Protein AF-A0A090QGY1-F1 (afdb_monomer_lite)

InterPro domains:
  IPR008207 Signal transduction histidine kinase, phosphotransfer (Hpt) domain [PF01627] (55-107)
  IPR008207 Signal transduction histidine kinase, phosphotransfer (Hpt) domain [PS50894] (12-112)
  IPR036641 HPT domain superfamily [G3DSA:1.20.120.160] (23-110)
  IPR036641 HPT domain superfamily [SSF47226] (39-110)

Sequence (112 aa):
MGKYFNSAKEEESPILLSWLGDYDAEEQLEMSQVVQVALTSDYRLVAAENCDLPALAHRIKGSAHALGINELANAAKACEGVSGLAAVQAKQRLLSEMEKVIQAVNRWMKSR

Organism: NCBI:txid754436

Radius of gyration: 16.2 Å; chains: 1; bounding box: 34×50×39 Å

Secondary structure (DSSP, 8-state):
-----------------GGGGGS-HHHHHHHHHHHHHHHHHHHHHHHSTT--HHHHHHHHHHHHHHTT-HHHHHHHHTTTT--HHHHHHHHHHHHHHHHHHHHHHHHHHHT-

Structure (mmCIF, N/CA/C/O backbone):
data_AF-A0A090QGY1-F1
#
_entry.id   AF-A0A090QGY1-F1
#
loop_
_atom_site.group_PDB
_atom_site.id
_atom_site.type_symbol
_atom_site.label_atom_id
_atom_site.label_alt_id
_atom_site.label_comp_id
_atom_site.label_asym_id
_atom_site.label_entity_id
_atom_site.label_seq_id
_atom_site.pdbx_PDB_ins_code
_atom_site.Cartn_x
_atom_site.Cartn_y
_atom_site.Cartn_z
_atom_site.occupancy
_atom_site.B_iso_or_equiv
_atom_site.auth_seq_id
_atom_site.auth_comp_id
_atom_site.auth_asym_id
_atom_site.auth_atom_id
_atom_site.pdbx_PDB_model_num
ATOM 1 N N . MET A 1 1 ? -6.882 42.037 -19.674 1.00 45.88 1 MET A N 1
ATOM 2 C CA . MET A 1 1 ? -7.306 40.667 -20.038 1.00 45.88 1 MET A CA 1
ATOM 3 C C . MET A 1 1 ? -6.080 39.774 -19.939 1.00 45.88 1 MET A C 1
ATOM 5 O O . MET A 1 1 ? -5.151 39.976 -20.704 1.00 45.88 1 MET A O 1
ATOM 9 N N . GLY A 1 2 ? -6.003 38.899 -18.936 1.00 38.16 2 GLY A N 1
ATOM 10 C CA . GLY A 1 2 ? -4.765 38.165 -18.643 1.00 38.16 2 GLY A CA 1
ATOM 11 C C . GLY A 1 2 ? -4.905 37.216 -17.458 1.00 38.16 2 GLY A C 1
ATOM 12 O O . GLY A 1 2 ? -4.297 37.438 -16.427 1.00 38.16 2 GLY A O 1
ATOM 13 N N . LYS A 1 3 ? -5.804 36.241 -17.634 1.00 41.41 3 LYS A N 1
ATOM 14 C CA . LYS A 1 3 ? -5.908 34.908 -17.013 1.00 41.41 3 LYS A CA 1
ATOM 15 C C . LYS A 1 3 ? -5.286 34.728 -15.615 1.00 41.41 3 LYS A C 1
ATOM 17 O O . LYS A 1 3 ? -4.078 34.597 -15.462 1.00 41.41 3 LYS A O 1
ATOM 22 N N . TYR A 1 4 ? -6.173 34.598 -14.630 1.00 43.09 4 TYR A N 1
ATOM 23 C CA . TYR A 1 4 ? -5.907 34.001 -13.326 1.00 43.09 4 TYR A CA 1
ATOM 24 C C . TYR A 1 4 ? -5.233 32.632 -13.501 1.00 43.09 4 TYR A C 1
ATOM 26 O O . TYR A 1 4 ? -5.855 31.691 -13.993 1.00 43.09 4 TYR A O 1
ATOM 34 N N . PHE A 1 5 ? -3.975 32.513 -13.076 1.00 42.94 5 PHE A N 1
ATOM 35 C CA . PHE A 1 5 ? -3.404 31.223 -12.705 1.00 42.94 5 PHE A CA 1
ATOM 36 C C . PHE A 1 5 ? -4.053 30.822 -11.385 1.00 42.94 5 PHE A C 1
ATOM 38 O O . PHE A 1 5 ? -3.562 31.143 -10.305 1.00 42.94 5 PHE A O 1
ATOM 45 N N . ASN A 1 6 ? -5.210 30.172 -11.479 1.00 39.88 6 ASN A N 1
ATOM 46 C CA . ASN A 1 6 ? -5.754 29.456 -10.344 1.00 39.88 6 ASN A CA 1
ATOM 47 C C . ASN A 1 6 ? -4.874 28.213 -10.189 1.00 39.88 6 ASN A C 1
ATOM 49 O O . ASN A 1 6 ? -5.013 27.249 -10.940 1.00 39.88 6 ASN A O 1
ATOM 53 N N . SER A 1 7 ? -3.891 28.293 -9.291 1.00 43.19 7 SER A N 1
ATOM 54 C CA . SER A 1 7 ? -3.183 27.119 -8.796 1.00 43.19 7 SER A CA 1
ATOM 55 C C . SER A 1 7 ? -4.233 26.281 -8.081 1.00 43.19 7 SER A C 1
ATOM 57 O O . SER A 1 7 ? -4.579 26.554 -6.930 1.00 43.19 7 SER A O 1
ATOM 59 N N . ALA A 1 8 ? -4.840 25.349 -8.815 1.00 42.75 8 ALA A N 1
ATOM 60 C CA . ALA A 1 8 ? -5.664 24.315 -8.232 1.00 42.75 8 ALA A CA 1
ATOM 61 C C . ALA A 1 8 ? -4.730 23.531 -7.314 1.00 42.75 8 ALA A C 1
ATOM 63 O O . ALA A 1 8 ? -3.951 22.697 -7.765 1.00 42.75 8 ALA A O 1
ATOM 64 N N . LYS A 1 9 ? -4.753 23.875 -6.024 1.00 42.91 9 LYS A N 1
ATOM 65 C CA . LYS A 1 9 ? -4.331 22.951 -4.985 1.00 42.91 9 LYS A CA 1
ATOM 66 C C . LYS A 1 9 ? -5.139 21.691 -5.258 1.00 42.91 9 LYS A C 1
ATOM 68 O O . LYS A 1 9 ? -6.364 21.738 -5.187 1.00 42.91 9 LYS A O 1
ATOM 73 N N . GLU A 1 10 ? -4.466 20.626 -5.668 1.00 45.31 10 GLU A N 1
ATOM 74 C CA . GLU A 1 10 ? -5.023 19.286 -5.593 1.00 45.31 10 GLU A CA 1
ATOM 75 C C . GLU A 1 10 ? -5.390 19.098 -4.120 1.00 45.31 10 GLU A C 1
ATOM 77 O O . GLU A 1 10 ? -4.529 18.874 -3.273 1.00 45.31 10 GLU A O 1
ATOM 82 N N . GLU A 1 11 ? -6.652 19.345 -3.775 1.00 46.16 11 GLU A N 1
ATOM 83 C CA . GLU A 1 11 ? -7.194 18.901 -2.504 1.00 46.16 11 GLU A CA 1
ATOM 84 C C . GLU A 1 11 ? -7.095 17.379 -2.562 1.00 46.16 11 GLU A C 1
ATOM 86 O O . GLU A 1 11 ? -7.875 16.727 -3.256 1.00 46.16 11 GLU A O 1
ATOM 91 N N . GLU A 1 12 ? -6.049 16.828 -1.937 1.00 58.34 12 GLU A N 1
ATOM 92 C CA . GLU A 1 12 ? -5.882 15.390 -1.778 1.00 58.34 12 GLU A CA 1
ATOM 93 C C . GLU A 1 12 ? -7.183 14.851 -1.193 1.00 58.34 12 GLU A C 1
ATOM 95 O O . GLU A 1 12 ? -7.525 15.131 -0.041 1.00 58.34 12 GLU A O 1
ATOM 100 N N . SER A 1 13 ? -7.943 14.124 -2.014 1.00 60.12 13 SER A N 1
ATOM 101 C CA . SER A 1 13 ? -9.157 13.479 -1.539 1.00 60.12 13 SER A CA 1
ATOM 102 C C . SER A 1 13 ? -8.760 12.570 -0.374 1.00 60.12 13 SER A C 1
ATOM 104 O O . SER A 1 13 ? -7.798 11.802 -0.506 1.00 60.12 13 SER A O 1
ATOM 106 N N . PRO A 1 14 ? -9.411 12.686 0.793 1.00 73.31 14 PRO A N 1
ATOM 107 C CA . PRO A 1 14 ? -9.009 11.918 1.955 1.00 73.31 14 PRO A CA 1
ATOM 108 C C . PRO A 1 14 ? -9.153 10.429 1.643 1.00 73.31 14 PRO A C 1
ATOM 110 O O . PRO A 1 14 ? -10.206 9.990 1.187 1.00 73.31 14 PRO A O 1
ATOM 113 N N . ILE A 1 15 ? -8.103 9.648 1.914 1.00 88.12 15 ILE A N 1
ATOM 114 C CA . ILE A 1 15 ? -8.176 8.186 1.840 1.00 88.12 15 ILE A CA 1
ATOM 115 C C . ILE A 1 15 ? -9.310 7.719 2.759 1.00 88.12 15 ILE A C 1
ATOM 117 O O . ILE A 1 15 ? -9.226 7.854 3.983 1.00 88.12 15 ILE A O 1
ATOM 121 N N . LEU A 1 16 ? -10.365 7.169 2.161 1.00 89.06 16 LEU A N 1
ATOM 122 C CA . LEU A 1 16 ? -11.489 6.593 2.884 1.00 89.06 16 LEU A CA 1
ATOM 123 C C . LEU A 1 16 ? -11.138 5.159 3.286 1.00 89.06 16 LEU A C 1
ATOM 125 O O . LEU A 1 16 ? -10.937 4.294 2.440 1.00 89.06 16 LEU A O 1
ATOM 129 N N . LEU A 1 17 ? -11.082 4.896 4.591 1.00 93.88 17 LEU A N 1
ATOM 130 C CA . LEU A 1 17 ? -10.853 3.557 5.141 1.00 93.88 17 LEU A CA 1
ATOM 131 C C . LEU A 1 17 ? -12.188 2.813 5.297 1.00 93.88 17 LEU A C 1
ATOM 133 O O . LEU A 1 17 ? -12.569 2.434 6.401 1.00 93.88 17 LEU A O 1
ATOM 137 N N . SER A 1 18 ? -12.936 2.661 4.199 1.00 92.75 18 SER A N 1
ATOM 138 C CA . SER A 1 18 ? -14.297 2.097 4.221 1.00 92.75 18 SER A CA 1
ATOM 139 C C . SER A 1 18 ? -14.354 0.671 4.766 1.00 92.75 18 SER A C 1
ATOM 141 O O . SER A 1 18 ? -15.324 0.325 5.429 1.00 92.75 18 SER A O 1
ATOM 143 N N . TRP A 1 19 ? -13.294 -0.113 4.552 1.00 94.94 19 TRP A N 1
ATOM 144 C CA . TRP A 1 19 ? -13.142 -1.480 5.058 1.00 94.94 19 TRP A CA 1
ATOM 145 C C . TRP A 1 19 ? -13.219 -1.580 6.588 1.00 94.94 19 TRP A C 1
ATOM 147 O O . TRP A 1 19 ? -13.522 -2.643 7.108 1.00 94.94 19 TRP A O 1
ATOM 157 N N . LEU A 1 20 ? -12.982 -0.494 7.334 1.00 94.94 20 LEU A N 1
ATOM 158 C CA . LEU A 1 20 ? -13.170 -0.501 8.790 1.00 94.94 20 LEU A CA 1
ATOM 159 C C . LEU A 1 20 ? -14.636 -0.676 9.193 1.00 94.94 20 LEU A C 1
ATOM 161 O O . LEU A 1 20 ? -14.905 -1.160 10.285 1.00 94.94 20 LEU A O 1
ATOM 165 N N . GLY A 1 21 ? -15.578 -0.282 8.330 1.00 93.50 21 GLY A N 1
ATOM 166 C CA . GLY A 1 21 ? -17.010 -0.428 8.587 1.00 93.50 21 GLY A CA 1
ATOM 167 C C . GLY A 1 21 ? -17.493 -1.880 8.608 1.00 93.50 21 GLY A C 1
ATOM 168 O O . GLY A 1 21 ? -18.604 -2.124 9.071 1.00 93.50 21 GLY A O 1
ATOM 169 N N . ASP A 1 22 ? -16.662 -2.818 8.148 1.00 93.56 22 ASP A N 1
ATOM 170 C CA . ASP A 1 22 ? -16.978 -4.247 8.093 1.00 93.56 22 ASP A CA 1
ATOM 171 C C . ASP A 1 22 ? -16.653 -4.985 9.407 1.00 93.56 22 ASP A C 1
ATOM 173 O O . ASP A 1 22 ? -16.983 -6.161 9.539 1.00 93.56 22 ASP A O 1
ATOM 177 N N . TYR A 1 23 ? -16.027 -4.301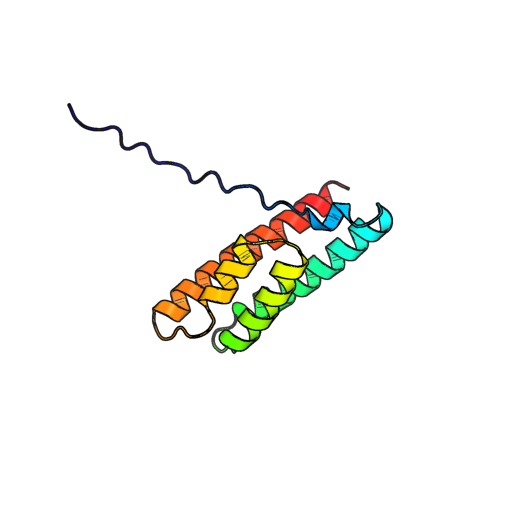 10.372 1.00 95.00 23 TYR A N 1
ATOM 178 C CA . TYR A 1 23 ? -15.522 -4.871 11.625 1.00 95.00 23 TYR A CA 1
ATOM 179 C C . TYR A 1 23 ? -16.118 -4.168 12.847 1.00 95.00 23 TYR A C 1
ATOM 181 O O . TYR A 1 23 ? -16.470 -2.980 12.786 1.00 95.00 23 TYR A O 1
ATOM 189 N N . ASP A 1 24 ? -16.187 -4.871 13.979 1.00 95.44 24 ASP A N 1
ATOM 190 C CA . ASP A 1 24 ? -16.538 -4.246 15.255 1.00 95.44 24 ASP A CA 1
ATOM 191 C C . ASP A 1 24 ? -15.405 -3.356 15.812 1.00 95.44 24 ASP A C 1
ATOM 193 O O . ASP A 1 24 ? -14.332 -3.226 15.228 1.00 95.44 24 ASP A O 1
ATOM 197 N N . ALA A 1 25 ? -15.645 -2.661 16.925 1.00 91.50 25 ALA A N 1
ATOM 198 C CA . ALA A 1 25 ? -14.690 -1.680 17.445 1.00 91.50 25 ALA A CA 1
ATOM 199 C C . ALA A 1 25 ? -13.350 -2.289 17.905 1.00 91.50 25 ALA A C 1
ATOM 201 O O . ALA A 1 25 ? -12.323 -1.612 17.806 1.00 91.50 25 ALA A O 1
ATOM 202 N N . GLU A 1 26 ? -13.357 -3.522 18.415 1.00 91.06 26 GLU A N 1
ATOM 203 C CA . GLU A 1 26 ? -12.149 -4.227 18.854 1.00 91.06 26 GLU A CA 1
ATOM 204 C C . GLU A 1 26 ? -11.373 -4.713 17.625 1.00 91.06 26 GLU A C 1
ATOM 206 O O . GLU A 1 26 ? -10.201 -4.366 17.443 1.00 91.06 26 GLU A O 1
ATOM 211 N N . GLU A 1 27 ? -12.073 -5.376 16.705 1.00 95.88 27 GLU A N 1
ATOM 212 C CA . GLU A 1 27 ? -11.530 -5.872 15.441 1.00 95.88 27 GLU A CA 1
ATOM 213 C C . GLU A 1 27 ? -10.984 -4.740 14.556 1.00 95.88 27 GLU A C 1
ATOM 215 O O . GLU A 1 27 ? -9.949 -4.893 13.910 1.00 95.88 27 GLU A O 1
ATOM 220 N N . GLN A 1 28 ? -11.616 -3.561 14.541 1.00 96.88 28 GLN A N 1
ATOM 221 C CA . GLN A 1 28 ? -11.151 -2.408 13.762 1.00 96.88 28 GLN A CA 1
ATOM 222 C C . GLN A 1 28 ? -9.717 -1.994 14.125 1.00 96.88 28 GLN A C 1
ATOM 224 O O . GLN A 1 28 ? -8.937 -1.612 13.242 1.00 96.88 28 GLN A O 1
ATOM 229 N N . LEU A 1 29 ? -9.354 -2.042 15.413 1.00 95.69 29 LEU A N 1
ATOM 230 C CA . LEU A 1 29 ? -8.004 -1.701 15.857 1.00 95.69 29 LEU A CA 1
ATOM 231 C C . LEU A 1 29 ? -7.000 -2.779 15.435 1.00 95.69 29 LEU A C 1
ATOM 233 O O . LEU A 1 29 ? -5.942 -2.440 14.899 1.00 95.69 29 LEU A O 1
ATOM 237 N N . GLU A 1 30 ? -7.341 -4.053 15.622 1.00 96.31 30 GLU A N 1
ATOM 238 C CA . GLU A 1 30 ? -6.500 -5.183 15.213 1.00 96.31 30 GLU A CA 1
ATOM 239 C C . GLU A 1 30 ? -6.261 -5.182 13.700 1.00 96.31 30 GLU A C 1
ATOM 241 O O . GLU A 1 30 ? -5.117 -5.218 13.236 1.00 96.31 30 GLU A O 1
ATOM 246 N N . MET A 1 31 ? -7.327 -5.025 12.915 1.00 96.94 31 MET A N 1
ATOM 247 C CA . MET A 1 31 ? -7.252 -4.964 11.459 1.00 96.94 31 MET A CA 1
ATOM 248 C C . MET A 1 31 ? -6.440 -3.760 10.981 1.00 96.94 31 MET A C 1
ATOM 250 O O . MET A 1 31 ? -5.633 -3.885 10.057 1.00 96.94 31 MET A O 1
ATOM 254 N N . SER A 1 32 ? -6.563 -2.609 11.646 1.00 96.94 32 SER A N 1
ATOM 255 C CA . SER A 1 32 ? -5.718 -1.442 11.362 1.00 96.94 32 SER A CA 1
ATOM 256 C C . SER A 1 32 ? -4.242 -1.704 11.607 1.00 96.94 32 SER A C 1
ATOM 258 O O . SER A 1 32 ? -3.415 -1.299 10.789 1.00 96.94 32 SER A O 1
ATOM 260 N N . GLN A 1 33 ? -3.894 -2.404 12.685 1.00 96.94 33 GLN A N 1
ATOM 261 C CA . GLN A 1 33 ? -2.509 -2.774 12.966 1.00 96.94 33 GLN A CA 1
ATOM 262 C C . GLN A 1 33 ? -1.972 -3.745 11.911 1.00 96.94 33 GLN A C 1
ATOM 264 O O . GLN A 1 33 ? -0.873 -3.535 11.396 1.00 96.94 33 GLN A O 1
ATOM 269 N N . VAL A 1 34 ? -2.758 -4.756 11.524 1.00 97.44 34 VAL A N 1
ATOM 270 C CA . VAL A 1 34 ? -2.386 -5.710 10.467 1.00 97.44 34 VAL A CA 1
ATOM 271 C C . VAL A 1 34 ? -2.121 -4.985 9.148 1.00 97.44 34 VAL A C 1
ATOM 273 O O . VAL A 1 34 ? -1.056 -5.164 8.550 1.00 97.44 34 VAL A O 1
ATOM 276 N N . VAL A 1 35 ? -3.043 -4.120 8.713 1.00 97.00 35 VAL A N 1
ATOM 277 C CA . VAL A 1 35 ? -2.898 -3.341 7.473 1.00 97.00 35 VAL A CA 1
ATOM 278 C C . VAL A 1 35 ? -1.692 -2.406 7.553 1.00 97.00 35 VAL A C 1
ATOM 280 O O . VAL A 1 35 ? -0.901 -2.344 6.611 1.00 97.00 35 VAL A O 1
ATOM 283 N N . GLN A 1 36 ? -1.507 -1.708 8.676 1.00 97.75 36 GLN A N 1
ATOM 284 C CA . GLN A 1 36 ? -0.389 -0.786 8.867 1.00 97.75 36 GLN A CA 1
ATOM 285 C C . GLN A 1 36 ? 0.963 -1.504 8.789 1.00 97.75 36 GLN A C 1
ATOM 287 O O . GLN A 1 36 ? 1.854 -1.042 8.070 1.00 97.75 36 GLN A O 1
ATOM 292 N N . VAL A 1 37 ? 1.116 -2.640 9.473 1.00 98.25 37 VAL A N 1
ATOM 293 C CA . VAL A 1 37 ? 2.358 -3.424 9.471 1.00 98.25 37 VAL A CA 1
ATOM 294 C C . VAL A 1 37 ? 2.636 -3.993 8.084 1.00 98.25 37 VAL A C 1
ATOM 296 O O . VAL A 1 37 ? 3.745 -3.829 7.567 1.00 98.25 37 VAL A O 1
ATOM 299 N N . ALA A 1 38 ? 1.635 -4.619 7.458 1.00 97.62 38 ALA A N 1
ATOM 300 C CA . ALA A 1 38 ? 1.779 -5.223 6.139 1.00 97.62 38 ALA A CA 1
ATOM 301 C C . ALA A 1 38 ? 2.154 -4.176 5.081 1.00 97.62 38 ALA A C 1
ATOM 303 O O . ALA A 1 38 ? 3.148 -4.338 4.371 1.00 97.62 38 ALA A O 1
ATOM 304 N N . LEU A 1 39 ? 1.425 -3.057 5.024 1.00 97.81 39 LEU A N 1
ATOM 305 C CA . LEU A 1 39 ? 1.665 -2.021 4.023 1.00 97.81 39 LEU A CA 1
ATOM 306 C C . LEU A 1 39 ? 2.987 -1.278 4.257 1.00 97.81 39 LEU A C 1
ATOM 308 O O . LEU A 1 39 ? 3.676 -0.941 3.297 1.00 97.81 39 LEU A O 1
ATOM 312 N N . THR A 1 40 ? 3.395 -1.074 5.514 1.00 98.38 40 THR A N 1
ATOM 313 C CA . THR A 1 40 ? 4.706 -0.483 5.838 1.00 98.38 40 THR A CA 1
ATOM 314 C C . THR A 1 40 ? 5.858 -1.412 5.445 1.00 98.38 40 THR A C 1
ATOM 316 O O . THR A 1 40 ? 6.900 -0.947 4.979 1.00 98.38 40 THR A O 1
ATOM 319 N N . SER A 1 41 ? 5.689 -2.726 5.619 1.00 98.06 41 SER A N 1
ATOM 320 C CA . SER A 1 41 ? 6.660 -3.721 5.154 1.00 98.06 41 SER A CA 1
ATOM 321 C C . SER A 1 41 ? 6.796 -3.679 3.630 1.00 98.06 41 SER A C 1
ATOM 323 O O . SER A 1 41 ? 7.902 -3.527 3.106 1.00 98.06 41 SER A O 1
ATOM 325 N N . ASP A 1 42 ? 5.666 -3.696 2.922 1.00 98.06 42 ASP A N 1
ATOM 326 C CA . ASP A 1 42 ? 5.625 -3.600 1.463 1.00 98.06 42 ASP A CA 1
ATOM 327 C C . ASP A 1 42 ? 6.242 -2.292 0.964 1.00 98.06 42 ASP A C 1
ATOM 329 O O . ASP A 1 42 ? 7.014 -2.307 0.006 1.00 98.06 42 ASP A O 1
ATOM 333 N N . TYR A 1 43 ? 5.989 -1.172 1.647 1.00 98.50 43 TYR A N 1
ATOM 334 C CA . TYR A 1 43 ? 6.568 0.128 1.306 1.00 98.50 43 TYR A CA 1
ATOM 335 C C . TYR A 1 43 ? 8.097 0.082 1.322 1.00 98.50 43 TYR A C 1
ATOM 337 O O . TYR A 1 43 ? 8.743 0.545 0.385 1.00 98.50 43 TYR A O 1
ATOM 345 N N . ARG A 1 44 ? 8.696 -0.520 2.359 1.00 98.25 44 ARG A N 1
ATOM 346 C CA . ARG A 1 44 ? 10.159 -0.653 2.463 1.00 98.25 44 ARG A CA 1
ATOM 347 C C . ARG A 1 44 ? 10.734 -1.512 1.342 1.00 98.25 44 ARG A C 1
ATOM 349 O O . ARG A 1 44 ? 11.787 -1.175 0.805 1.00 98.25 44 ARG A O 1
ATOM 356 N N . LEU A 1 45 ? 10.045 -2.596 0.982 1.00 98.06 45 LEU A N 1
ATOM 357 C CA . LEU A 1 45 ? 10.456 -3.465 -0.120 1.00 98.06 45 LEU A CA 1
ATOM 358 C C . LEU A 1 45 ? 10.389 -2.734 -1.460 1.00 98.06 45 LEU A C 1
ATOM 360 O O . LEU A 1 45 ? 11.336 -2.825 -2.234 1.00 98.06 45 LEU A O 1
ATOM 364 N N . VAL A 1 46 ? 9.318 -1.978 -1.717 1.00 97.69 46 VAL A N 1
ATOM 365 C CA . VAL A 1 46 ? 9.202 -1.166 -2.935 1.00 97.69 46 VAL A CA 1
ATOM 366 C C . VAL A 1 46 ? 10.269 -0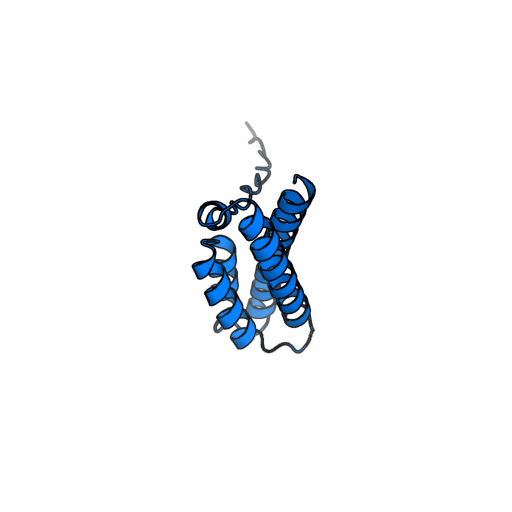.077 -2.946 1.00 97.69 46 VAL A C 1
ATOM 368 O O . VAL A 1 46 ? 10.896 0.132 -3.975 1.00 97.69 46 VAL A O 1
ATOM 371 N N . ALA A 1 47 ? 10.530 0.596 -1.824 1.00 97.50 47 ALA A N 1
ATOM 372 C CA . ALA A 1 47 ? 11.508 1.681 -1.745 1.00 97.50 47 ALA A CA 1
ATOM 373 C C . ALA A 1 47 ? 12.954 1.229 -2.024 1.00 97.50 47 ALA A C 1
ATOM 375 O O . ALA A 1 47 ? 13.760 2.041 -2.479 1.00 97.50 47 ALA A O 1
ATOM 376 N N . ALA A 1 48 ? 13.283 -0.049 -1.819 1.00 96.75 48 ALA A N 1
ATOM 377 C CA . ALA A 1 48 ? 14.612 -0.588 -2.100 1.00 96.75 48 ALA A CA 1
ATOM 378 C C . ALA A 1 48 ? 15.012 -0.412 -3.579 1.00 96.75 48 ALA A C 1
ATOM 380 O O . ALA A 1 48 ? 14.180 -0.543 -4.478 1.00 96.75 48 ALA A O 1
ATOM 381 N N . GLU A 1 49 ? 16.291 -0.132 -3.850 1.00 89.06 49 GLU A N 1
ATOM 382 C CA . GLU A 1 49 ? 16.783 0.138 -5.213 1.00 89.06 49 GLU A CA 1
ATOM 383 C C . GLU A 1 49 ? 16.560 -1.046 -6.169 1.00 89.06 49 GLU A C 1
ATOM 385 O O . GLU A 1 49 ? 16.067 -0.852 -7.277 1.00 89.06 49 GLU A O 1
ATOM 390 N N . ASN A 1 50 ? 16.831 -2.271 -5.708 1.00 89.12 50 ASN A N 1
ATOM 391 C CA . ASN A 1 50 ? 16.782 -3.500 -6.510 1.00 89.12 50 ASN A CA 1
ATOM 392 C C . ASN A 1 50 ? 15.553 -4.370 -6.198 1.00 89.12 50 ASN A C 1
ATOM 394 O O . ASN A 1 50 ? 15.660 -5.585 -6.034 1.00 89.12 50 ASN A O 1
ATOM 398 N N . CYS A 1 51 ? 14.384 -3.751 -6.056 1.00 92.88 51 CYS A N 1
ATOM 399 C CA . CYS A 1 51 ? 13.149 -4.476 -5.777 1.00 92.88 51 CYS A CA 1
ATOM 400 C C . CYS A 1 51 ? 12.579 -5.164 -7.033 1.00 92.88 51 CYS A C 1
ATOM 402 O O . CYS A 1 51 ? 12.637 -4.609 -8.133 1.00 92.88 51 CYS A O 1
ATOM 404 N N . ASP A 1 52 ? 11.920 -6.312 -6.859 1.00 94.25 52 ASP A N 1
ATOM 405 C CA . ASP A 1 52 ? 11.046 -6.891 -7.889 1.00 94.25 52 ASP A CA 1
ATOM 406 C C . ASP A 1 52 ? 9.726 -6.104 -7.942 1.00 94.25 52 ASP A C 1
ATOM 408 O O . ASP A 1 52 ? 8.720 -6.457 -7.317 1.00 94.25 52 ASP A O 1
ATOM 412 N N . LEU A 1 53 ? 9.770 -4.955 -8.626 1.00 95.38 53 LEU A N 1
ATOM 413 C CA . LEU A 1 53 ? 8.657 -4.012 -8.681 1.00 95.38 53 LEU A CA 1
ATOM 414 C C . LEU A 1 53 ? 7.370 -4.650 -9.242 1.00 95.38 53 LEU A C 1
ATOM 416 O O . LEU A 1 53 ? 6.332 -4.456 -8.609 1.00 95.38 53 LEU A O 1
ATOM 420 N N . PRO A 1 54 ? 7.384 -5.425 -10.350 1.00 94.62 54 PRO A N 1
ATOM 421 C CA . PRO A 1 54 ? 6.181 -6.094 -10.842 1.00 94.62 54 PRO A CA 1
ATOM 422 C C . PRO A 1 54 ? 5.544 -7.045 -9.821 1.00 94.62 54 PRO A C 1
ATOM 424 O O . PRO A 1 54 ? 4.328 -6.997 -9.631 1.00 94.62 54 PRO A O 1
ATOM 427 N N . ALA A 1 55 ? 6.334 -7.876 -9.131 1.00 95.38 55 ALA A N 1
ATOM 428 C CA . ALA A 1 55 ? 5.794 -8.819 -8.151 1.00 95.38 55 ALA A CA 1
ATOM 429 C C . ALA A 1 55 ? 5.208 -8.111 -6.919 1.00 95.38 55 ALA A C 1
ATOM 431 O O . ALA A 1 55 ? 4.108 -8.444 -6.466 1.00 95.38 55 ALA A O 1
ATOM 432 N N . LEU A 1 56 ? 5.909 -7.101 -6.393 1.00 96.88 56 LEU A N 1
ATOM 433 C CA . LEU A 1 56 ? 5.425 -6.307 -5.260 1.00 96.88 56 LEU A CA 1
ATOM 434 C C . LEU A 1 56 ? 4.161 -5.529 -5.627 1.00 96.88 56 LEU A C 1
ATOM 436 O O . LEU A 1 56 ? 3.188 -5.543 -4.876 1.00 96.88 56 LEU A O 1
ATOM 440 N N . ALA A 1 57 ? 4.141 -4.905 -6.803 1.00 97.31 57 ALA A N 1
ATOM 441 C CA . ALA A 1 57 ? 2.977 -4.193 -7.303 1.00 97.31 57 ALA A CA 1
ATOM 442 C C . ALA A 1 57 ? 1.764 -5.116 -7.473 1.00 97.31 57 ALA A C 1
ATOM 444 O O . ALA A 1 57 ? 0.657 -4.747 -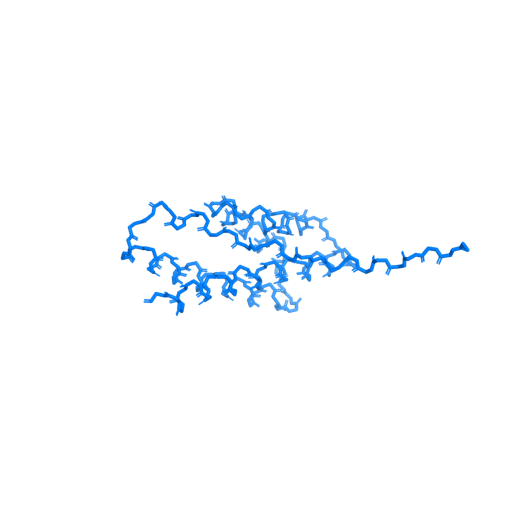7.087 1.00 97.31 57 ALA A O 1
ATOM 445 N N . HIS A 1 58 ? 1.960 -6.339 -7.971 1.00 97.06 58 HIS A N 1
ATOM 446 C CA . HIS A 1 58 ? 0.885 -7.320 -8.079 1.00 97.06 58 HIS A CA 1
ATOM 447 C C . HIS A 1 58 ? 0.259 -7.647 -6.716 1.00 97.06 58 HIS A C 1
ATOM 449 O O . HIS A 1 58 ? -0.967 -7.626 -6.571 1.00 97.06 58 HIS A O 1
ATOM 455 N N . ARG A 1 59 ? 1.099 -7.892 -5.698 1.00 97.06 59 ARG A N 1
ATOM 456 C CA . ARG A 1 59 ? 0.646 -8.142 -4.322 1.00 97.06 59 ARG A CA 1
ATOM 457 C C . ARG A 1 59 ? -0.113 -6.943 -3.755 1.00 97.06 59 ARG A C 1
ATOM 459 O O . ARG A 1 59 ? -1.234 -7.107 -3.279 1.00 97.06 59 ARG A O 1
ATOM 466 N N . ILE A 1 60 ? 0.465 -5.745 -3.851 1.00 98.12 60 ILE A N 1
ATOM 467 C CA . ILE A 1 60 ? -0.131 -4.511 -3.320 1.00 98.12 60 ILE A CA 1
ATOM 468 C C . ILE A 1 60 ? -1.467 -4.213 -4.006 1.00 98.12 60 ILE A C 1
ATOM 470 O O . ILE A 1 60 ? -2.422 -3.835 -3.335 1.00 98.12 60 ILE A O 1
ATOM 474 N N . LYS A 1 61 ? -1.575 -4.441 -5.320 1.00 98.00 61 LYS A N 1
ATOM 475 C CA . LYS A 1 61 ? -2.832 -4.315 -6.069 1.00 98.00 61 LYS A CA 1
ATOM 476 C C . LYS A 1 61 ? -3.923 -5.227 -5.500 1.00 98.00 61 LYS A C 1
ATOM 478 O O . LYS A 1 61 ? -5.063 -4.791 -5.360 1.00 98.00 61 LYS A O 1
ATOM 483 N N . GLY A 1 62 ? -3.580 -6.474 -5.170 1.00 97.50 62 GLY A N 1
ATOM 484 C CA . GLY A 1 62 ? -4.500 -7.422 -4.536 1.00 97.50 62 GLY A CA 1
ATOM 485 C C . GLY A 1 62 ? -5.017 -6.907 -3.192 1.00 97.50 62 GLY A C 1
ATOM 486 O O . GLY A 1 62 ? -6.229 -6.805 -3.001 1.00 97.50 62 GLY A O 1
ATOM 487 N N . SER A 1 63 ? -4.106 -6.499 -2.306 1.00 96.69 63 SER A N 1
ATOM 488 C CA . SER A 1 63 ? -4.457 -5.928 -0.999 1.00 96.69 63 SER A CA 1
ATOM 489 C C . SER A 1 63 ? -5.292 -4.651 -1.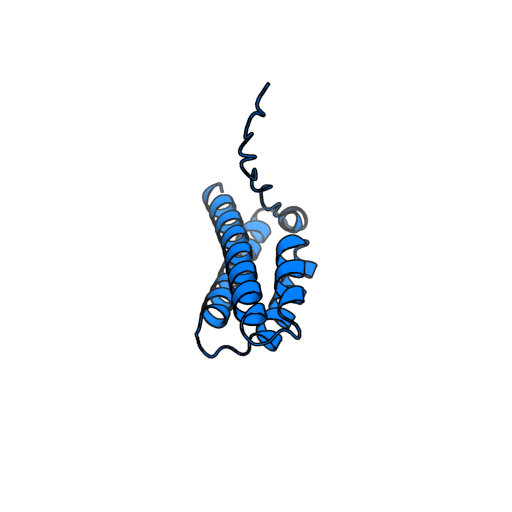128 1.00 96.69 63 SER A C 1
ATOM 491 O O . SER A 1 63 ? -6.284 -4.485 -0.428 1.00 96.69 63 SER A O 1
ATOM 493 N N . ALA A 1 64 ? -4.939 -3.759 -2.054 1.00 97.50 64 ALA A N 1
ATOM 494 C CA . ALA A 1 64 ? -5.646 -2.500 -2.265 1.00 97.50 64 ALA A CA 1
ATOM 495 C C . ALA A 1 64 ? -7.090 -2.709 -2.742 1.00 97.50 64 ALA A C 1
ATOM 497 O O . ALA A 1 64 ? -7.989 -2.039 -2.240 1.00 97.50 64 ALA A O 1
ATOM 498 N N . HIS A 1 65 ? -7.335 -3.660 -3.652 1.00 97.44 65 HIS A N 1
ATOM 499 C CA . HIS A 1 65 ? -8.700 -4.022 -4.043 1.00 97.44 65 HIS A CA 1
ATOM 500 C C . HIS A 1 65 ? -9.493 -4.629 -2.884 1.00 97.44 65 HIS A C 1
ATOM 502 O O . HIS A 1 65 ? -10.652 -4.268 -2.709 1.00 97.44 65 HIS A O 1
ATOM 508 N N . ALA A 1 66 ? -8.879 -5.508 -2.084 1.00 95.88 66 ALA A N 1
ATOM 509 C CA . ALA A 1 66 ? -9.536 -6.098 -0.916 1.00 95.88 66 ALA A CA 1
ATOM 510 C C . ALA A 1 66 ? -9.950 -5.035 0.118 1.00 95.88 66 ALA A C 1
ATOM 512 O O . ALA A 1 66 ? -10.977 -5.180 0.769 1.00 95.88 66 ALA A O 1
ATOM 513 N N . LEU A 1 67 ? -9.179 -3.950 0.228 1.00 95.62 67 LEU A N 1
ATOM 514 C CA . LEU A 1 67 ? -9.463 -2.816 1.110 1.00 95.62 67 LEU A CA 1
ATOM 515 C C . LEU A 1 67 ? -10.331 -1.723 0.455 1.00 95.62 67 LEU A C 1
ATOM 517 O O . LEU A 1 67 ? -10.645 -0.729 1.104 1.00 95.62 67 LEU A O 1
ATOM 521 N N . GLY A 1 68 ? -10.689 -1.852 -0.827 1.00 96.25 68 GLY A N 1
ATOM 522 C CA . GLY A 1 68 ? -11.454 -0.835 -1.559 1.00 96.25 68 GLY A CA 1
ATOM 523 C C . GLY A 1 68 ? -10.696 0.471 -1.852 1.00 96.25 68 GLY A C 1
ATOM 524 O O . GLY A 1 68 ? -11.321 1.492 -2.128 1.00 96.25 68 GLY A O 1
ATOM 525 N N . ILE A 1 69 ? -9.358 0.465 -1.810 1.00 96.81 69 ILE A N 1
ATOM 526 C CA . ILE A 1 69 ? -8.514 1.655 -2.015 1.00 96.81 69 ILE A CA 1
ATOM 527 C C . ILE A 1 69 ? -8.098 1.741 -3.490 1.00 96.81 69 ILE A C 1
ATOM 529 O O . ILE A 1 69 ? -7.020 1.290 -3.895 1.00 96.81 69 ILE A O 1
ATOM 533 N N . ASN A 1 70 ? -8.980 2.306 -4.314 1.00 96.12 70 ASN A N 1
ATOM 534 C CA . ASN A 1 70 ? -8.854 2.298 -5.775 1.00 96.12 70 ASN A CA 1
ATOM 535 C C . ASN A 1 70 ? -7.605 3.026 -6.288 1.00 96.12 70 ASN A C 1
ATOM 537 O O . ASN A 1 70 ? -6.970 2.574 -7.239 1.00 96.12 70 ASN A O 1
ATOM 541 N N . GLU A 1 71 ? -7.227 4.142 -5.674 1.00 96.38 71 GLU A N 1
ATOM 542 C CA . GLU A 1 71 ? -6.063 4.941 -6.061 1.00 96.38 71 GLU A CA 1
ATOM 543 C C . GLU A 1 71 ? -4.769 4.136 -5.902 1.00 96.38 71 GLU A C 1
ATOM 545 O O . GLU A 1 71 ? -3.954 4.085 -6.829 1.00 96.38 71 GLU A O 1
ATOM 550 N N . LEU A 1 72 ? -4.632 3.417 -4.783 1.00 97.81 72 LEU A N 1
ATOM 551 C CA . LEU A 1 72 ? -3.502 2.525 -4.534 1.00 97.81 72 LEU A CA 1
ATOM 552 C C . LEU A 1 72 ? -3.501 1.342 -5.511 1.00 97.81 72 LEU A C 1
ATOM 554 O O . LEU A 1 72 ? -2.456 1.013 -6.077 1.00 97.81 72 LEU A O 1
ATOM 558 N N . ALA A 1 73 ? -4.663 0.734 -5.766 1.00 97.94 73 ALA A N 1
ATOM 559 C CA . ALA A 1 73 ? -4.781 -0.365 -6.723 1.00 97.94 73 ALA A CA 1
ATOM 560 C C . ALA A 1 73 ? -4.378 0.069 -8.145 1.00 97.94 73 ALA A C 1
ATOM 562 O O . ALA A 1 73 ? -3.648 -0.643 -8.841 1.00 97.94 73 ALA A O 1
ATOM 563 N N . ASN A 1 74 ? -4.790 1.268 -8.561 1.00 97.69 74 ASN A N 1
ATOM 564 C CA . ASN A 1 74 ? -4.444 1.851 -9.854 1.00 97.69 74 ASN A CA 1
ATOM 565 C C . ASN A 1 74 ? -2.953 2.201 -9.956 1.00 97.69 74 ASN A C 1
ATOM 567 O O . ASN A 1 74 ? -2.336 1.945 -10.993 1.00 97.69 74 ASN A O 1
ATOM 571 N N . ALA A 1 75 ? -2.357 2.755 -8.896 1.00 97.69 75 ALA A N 1
ATOM 572 C CA . ALA A 1 75 ? -0.924 3.039 -8.854 1.00 97.69 75 ALA A CA 1
ATOM 573 C C . ALA A 1 75 ? -0.086 1.753 -8.928 1.00 97.69 75 ALA A C 1
ATOM 575 O O . ALA A 1 75 ? 0.890 1.690 -9.676 1.00 97.69 75 ALA A O 1
ATOM 576 N N . ALA A 1 76 ? -0.510 0.702 -8.224 1.00 98.00 76 ALA A N 1
ATOM 577 C CA . ALA A 1 76 ? 0.132 -0.604 -8.276 1.00 98.00 76 ALA A CA 1
ATOM 578 C C . ALA A 1 76 ? 0.012 -1.232 -9.675 1.00 98.00 76 ALA A C 1
ATOM 580 O O . ALA A 1 76 ? 1.009 -1.648 -10.259 1.00 98.00 76 ALA A O 1
ATOM 581 N N . LYS A 1 77 ? -1.176 -1.199 -10.289 1.00 97.62 77 LYS A N 1
ATOM 582 C CA . LYS A 1 77 ? -1.383 -1.675 -11.667 1.00 97.62 77 LYS A CA 1
ATOM 583 C C . LYS A 1 77 ? -0.464 -0.982 -12.680 1.00 97.62 77 LYS A C 1
ATOM 585 O O . LYS A 1 77 ? 0.029 -1.632 -13.593 1.00 97.62 77 LYS A O 1
ATOM 590 N N . ALA A 1 78 ? -0.198 0.315 -12.518 1.00 96.69 78 ALA A N 1
ATOM 591 C CA . ALA A 1 78 ? 0.691 1.061 -13.414 1.00 96.69 78 ALA A CA 1
ATOM 592 C C . ALA A 1 78 ? 2.157 0.582 -13.381 1.00 96.69 78 ALA A C 1
ATOM 594 O O . ALA A 1 78 ? 2.929 0.930 -14.271 1.00 96.69 78 ALA A O 1
ATOM 595 N N . CYS A 1 79 ? 2.542 -0.215 -12.382 1.00 96.19 79 CYS A N 1
ATOM 596 C CA . CYS A 1 79 ? 3.868 -0.819 -12.286 1.00 96.19 79 CYS A CA 1
ATOM 597 C C . CYS A 1 79 ? 3.971 -2.174 -13.023 1.00 96.19 79 CYS A C 1
ATOM 599 O O . CYS A 1 79 ? 5.079 -2.650 -13.275 1.00 96.19 79 CYS A O 1
ATOM 601 N N . GLU A 1 80 ? 2.847 -2.805 -13.388 1.00 88.50 80 GLU A N 1
ATOM 602 C CA . GLU A 1 80 ? 2.806 -4.112 -14.057 1.00 88.50 80 GLU A CA 1
ATOM 603 C C . GLU A 1 80 ? 3.132 -3.959 -15.556 1.00 88.50 80 GLU A C 1
ATOM 605 O O . GLU A 1 80 ? 2.247 -3.776 -16.387 1.00 88.50 80 GLU A O 1
ATOM 610 N N . GLY A 1 81 ? 4.417 -4.018 -15.917 1.00 84.25 81 GLY A N 1
ATOM 611 C CA . GLY A 1 81 ? 4.861 -4.044 -17.323 1.00 84.25 81 GLY A CA 1
ATOM 612 C C . GLY A 1 81 ? 5.521 -2.763 -17.838 1.00 84.25 81 GLY A C 1
ATOM 613 O O . GLY A 1 81 ? 5.683 -2.599 -19.046 1.00 84.25 81 GLY A O 1
ATOM 614 N N . VAL A 1 82 ? 5.927 -1.864 -16.941 1.00 89.56 82 VAL A N 1
ATOM 615 C CA . VAL A 1 82 ? 6.728 -0.676 -17.276 1.00 89.56 82 VAL A CA 1
ATOM 616 C C . VAL A 1 82 ? 8.221 -0.926 -17.056 1.00 89.56 82 VAL A C 1
ATOM 618 O O . VAL A 1 82 ? 8.618 -1.731 -16.217 1.00 89.56 82 VAL A O 1
ATOM 621 N N . SER A 1 83 ? 9.066 -0.211 -17.799 1.00 89.81 83 SER A N 1
ATOM 622 C CA . SER A 1 83 ? 10.528 -0.287 -17.698 1.00 89.81 83 SER A CA 1
ATOM 623 C C . SER A 1 83 ? 11.176 1.093 -17.879 1.00 89.81 83 SER A C 1
ATOM 625 O O . SER A 1 83 ? 10.516 2.066 -18.259 1.00 89.81 83 SER A O 1
ATOM 627 N N . GLY A 1 84 ? 12.469 1.206 -17.555 1.00 91.06 84 GLY A N 1
ATOM 628 C CA . GLY A 1 84 ? 13.227 2.454 -17.685 1.00 91.06 84 GLY A CA 1
ATOM 629 C C . GLY A 1 84 ? 12.622 3.609 -16.877 1.00 91.06 84 GLY A C 1
ATOM 630 O O . GLY A 1 84 ? 12.195 3.428 -15.738 1.00 91.06 84 GLY A O 1
ATOM 631 N N . LEU A 1 85 ? 12.561 4.803 -17.473 1.00 92.31 85 LEU A N 1
ATOM 632 C CA . LEU A 1 85 ? 12.042 6.006 -16.809 1.00 92.31 85 LEU A CA 1
ATOM 633 C C . LEU A 1 85 ? 10.577 5.861 -16.357 1.00 92.31 85 LEU A C 1
ATOM 635 O O . LEU A 1 85 ? 10.214 6.356 -15.291 1.00 92.31 85 LEU A O 1
ATOM 639 N N . ALA A 1 86 ? 9.751 5.146 -17.128 1.00 93.25 86 ALA A N 1
ATOM 640 C CA . ALA A 1 86 ? 8.350 4.914 -16.781 1.00 93.25 86 ALA A CA 1
ATOM 641 C C . ALA A 1 86 ? 8.211 4.075 -15.501 1.00 93.25 86 ALA A C 1
ATOM 643 O O . ALA A 1 86 ? 7.348 4.361 -14.674 1.00 93.25 86 ALA A O 1
ATOM 644 N N . ALA A 1 87 ? 9.098 3.094 -15.291 1.00 93.81 87 ALA A N 1
ATOM 645 C CA . ALA A 1 87 ? 9.124 2.313 -14.056 1.00 93.81 87 ALA A CA 1
ATOM 646 C C . ALA A 1 87 ? 9.501 3.165 -12.839 1.00 93.81 87 ALA A C 1
ATOM 648 O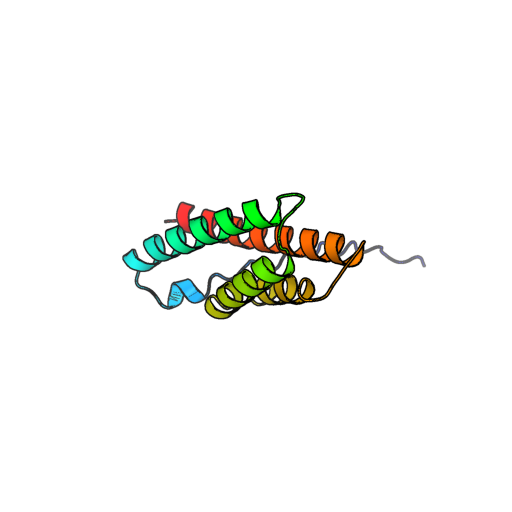 O . ALA A 1 87 ? 8.888 3.020 -11.785 1.00 93.81 87 ALA A O 1
ATOM 649 N N . VAL A 1 88 ? 10.452 4.094 -12.985 1.00 94.62 88 VAL A N 1
ATOM 650 C CA . VAL A 1 88 ? 10.832 5.017 -11.900 1.00 94.62 88 VAL A CA 1
ATOM 651 C C . VAL A 1 88 ? 9.654 5.912 -11.506 1.00 94.62 88 VAL A C 1
ATOM 653 O O . VAL A 1 88 ? 9.348 6.051 -10.324 1.00 94.62 88 VAL A O 1
ATOM 656 N N . GLN A 1 89 ? 8.951 6.477 -12.489 1.00 96.06 89 GLN A N 1
ATOM 657 C CA . GLN A 1 89 ? 7.782 7.327 -12.244 1.00 96.06 89 GLN A CA 1
ATOM 658 C C . GLN A 1 89 ? 6.615 6.543 -11.626 1.00 96.06 89 GLN A C 1
ATOM 660 O O . GLN A 1 89 ? 6.012 7.003 -10.656 1.00 96.06 89 GLN A O 1
ATOM 665 N N . ALA A 1 90 ? 6.321 5.348 -12.146 1.00 96.69 90 ALA A N 1
ATOM 666 C CA . ALA A 1 90 ? 5.278 4.477 -11.609 1.00 96.69 90 ALA A CA 1
ATOM 667 C C . ALA A 1 90 ? 5.584 4.058 -10.164 1.00 96.69 90 ALA A C 1
ATOM 669 O O . ALA A 1 90 ? 4.714 4.161 -9.300 1.00 96.69 90 ALA A O 1
ATOM 670 N N . LYS A 1 91 ? 6.840 3.690 -9.877 1.00 97.62 91 LYS A N 1
ATOM 671 C CA . LYS A 1 91 ? 7.324 3.385 -8.526 1.00 97.62 91 LYS A CA 1
ATOM 672 C C . LYS A 1 91 ? 7.136 4.564 -7.575 1.00 97.62 91 LYS A C 1
ATOM 674 O O . LYS A 1 91 ? 6.615 4.377 -6.480 1.00 97.62 91 LYS A O 1
ATOM 679 N N . GLN A 1 92 ? 7.518 5.774 -7.985 1.00 97.88 92 GLN A N 1
ATOM 680 C CA . GLN A 1 92 ? 7.364 6.964 -7.145 1.00 97.88 92 GLN A CA 1
ATOM 681 C C . GLN A 1 92 ? 5.891 7.256 -6.834 1.00 97.88 92 GLN A C 1
ATOM 683 O O . GLN A 1 92 ? 5.550 7.593 -5.700 1.00 97.88 92 GLN A O 1
ATOM 688 N N . ARG A 1 93 ? 5.008 7.087 -7.825 1.00 97.56 93 ARG A N 1
ATOM 689 C CA . ARG A 1 93 ? 3.563 7.228 -7.630 1.00 97.56 93 ARG A CA 1
ATOM 690 C C . ARG A 1 93 ? 3.017 6.170 -6.673 1.00 97.56 93 ARG A C 1
ATOM 692 O O . ARG A 1 93 ? 2.259 6.516 -5.776 1.00 97.56 93 ARG A O 1
ATOM 699 N N . LEU A 1 94 ? 3.423 4.909 -6.831 1.00 98.38 94 LEU A N 1
ATOM 700 C CA . LEU A 1 94 ? 3.036 3.825 -5.927 1.00 98.38 94 LEU A CA 1
ATOM 701 C C . LEU A 1 94 ? 3.456 4.129 -4.484 1.00 98.38 94 LEU A C 1
ATOM 703 O O . LEU A 1 94 ? 2.623 4.050 -3.588 1.00 98.38 94 LEU A O 1
ATOM 707 N N . LEU A 1 95 ? 4.707 4.543 -4.267 1.00 98.50 95 LEU A N 1
ATOM 708 C CA . LEU A 1 95 ? 5.204 4.915 -2.939 1.00 98.50 95 LEU A CA 1
ATOM 709 C C . LEU A 1 95 ? 4.389 6.056 -2.318 1.00 98.50 95 LEU A C 1
ATOM 711 O O . LEU A 1 95 ? 4.027 5.971 -1.148 1.00 98.50 95 LEU A O 1
ATOM 715 N N . SER A 1 96 ? 4.048 7.082 -3.101 1.00 98.19 96 SER A N 1
ATOM 716 C CA . SER A 1 96 ? 3.215 8.190 -2.623 1.00 98.19 96 SER A CA 1
ATOM 717 C C . SER A 1 96 ? 1.825 7.722 -2.178 1.00 98.19 96 SER A C 1
ATOM 719 O O . SER A 1 96 ? 1.379 8.080 -1.090 1.00 98.19 96 SER A O 1
ATOM 721 N N . GLU A 1 97 ? 1.154 6.873 -2.961 1.00 98.12 97 GLU A N 1
ATOM 722 C CA . GLU A 1 97 ? -0.166 6.349 -2.585 1.00 98.12 97 GLU A CA 1
ATOM 723 C C . GLU A 1 97 ? -0.101 5.420 -1.364 1.00 98.12 97 GLU A C 1
ATOM 725 O O . GLU A 1 97 ? -0.948 5.501 -0.474 1.00 98.12 97 GLU A O 1
ATOM 730 N N . MET A 1 98 ? 0.934 4.580 -1.259 1.00 98.44 98 MET A N 1
ATOM 731 C CA . MET A 1 98 ? 1.161 3.756 -0.067 1.00 98.44 98 MET A CA 1
ATOM 732 C C . MET A 1 98 ? 1.344 4.621 1.184 1.00 98.44 98 MET A C 1
ATOM 734 O O . MET A 1 98 ? 0.749 4.333 2.222 1.00 98.44 98 MET A O 1
ATOM 738 N N . GLU A 1 99 ? 2.130 5.696 1.090 1.00 98.12 99 GLU A N 1
ATOM 739 C CA . GLU A 1 99 ? 2.360 6.615 2.203 1.00 98.12 99 GLU A CA 1
ATOM 740 C C . GLU A 1 99 ? 1.062 7.292 2.659 1.00 98.12 99 GLU A C 1
ATOM 742 O O . GLU A 1 99 ? 0.781 7.320 3.860 1.00 98.12 99 GLU A O 1
ATOM 747 N N . LYS A 1 100 ? 0.219 7.759 1.729 1.00 97.44 100 LYS A N 1
ATOM 748 C CA . LYS A 1 100 ? -1.092 8.347 2.058 1.00 97.44 100 LYS A CA 1
ATOM 749 C C . LYS A 1 100 ? -1.969 7.380 2.850 1.00 97.44 100 LYS A C 1
ATOM 751 O O . LYS A 1 100 ? -2.561 7.776 3.856 1.00 97.44 100 LYS A O 1
ATOM 756 N N . VAL A 1 101 ? -2.022 6.112 2.437 1.00 97.69 101 VAL A N 1
ATOM 757 C CA . VAL A 1 101 ? -2.797 5.073 3.132 1.00 97.69 101 VAL A CA 1
ATOM 758 C C . VAL A 1 101 ? -2.213 4.782 4.513 1.00 97.69 101 VAL A C 1
ATOM 760 O O . VAL A 1 101 ? -2.954 4.792 5.495 1.00 97.69 101 VAL A O 1
ATOM 763 N N . ILE A 1 102 ? -0.893 4.602 4.629 1.00 97.94 102 ILE A N 1
ATOM 764 C CA . ILE A 1 102 ? -0.216 4.394 5.922 1.00 97.94 102 ILE A CA 1
ATOM 765 C C . ILE A 1 102 ? -0.516 5.556 6.875 1.00 97.94 102 ILE A C 1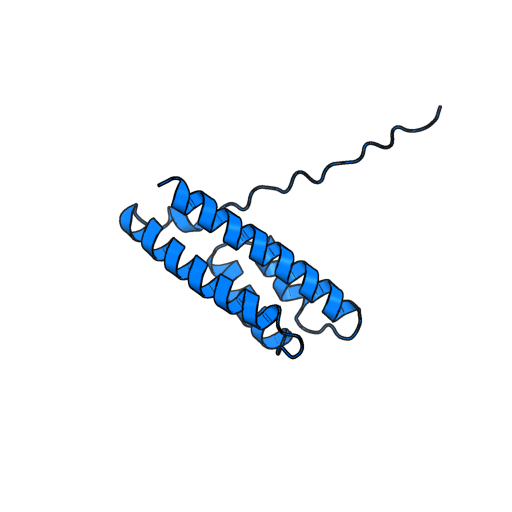
ATOM 767 O O . ILE A 1 102 ? -0.848 5.347 8.044 1.00 97.94 102 ILE A O 1
ATOM 771 N N . GLN A 1 103 ? -0.430 6.795 6.391 1.00 97.25 103 GLN A N 1
ATOM 772 C CA . GLN A 1 103 ? -0.746 7.974 7.188 1.00 97.25 103 GLN A CA 1
ATOM 773 C C . GLN A 1 103 ? -2.226 8.028 7.584 1.00 97.25 103 GLN A C 1
ATOM 775 O O . GLN A 1 103 ? -2.526 8.393 8.720 1.00 97.25 103 GLN A O 1
ATOM 780 N N . ALA A 1 104 ? -3.148 7.655 6.694 1.00 96.62 104 ALA A N 1
ATOM 781 C CA . ALA A 1 104 ? -4.576 7.600 6.998 1.00 96.62 104 ALA A CA 1
ATOM 782 C C . ALA A 1 104 ? -4.881 6.583 8.106 1.00 96.62 104 ALA A C 1
ATOM 784 O O . ALA A 1 104 ? -5.536 6.939 9.086 1.00 96.62 104 ALA A O 1
ATOM 785 N N . VAL A 1 105 ? -4.333 5.368 8.010 1.00 97.19 105 VAL A N 1
ATOM 786 C CA . VAL A 1 105 ? -4.489 4.319 9.033 1.00 97.19 105 VAL A CA 1
ATOM 787 C C . VAL A 1 105 ? -3.882 4.768 10.363 1.00 97.19 105 VAL A C 1
ATOM 789 O O . VAL A 1 105 ? -4.526 4.678 11.405 1.00 97.19 105 VAL A O 1
ATOM 792 N N . ASN A 1 106 ? -2.682 5.355 10.345 1.00 96.81 106 ASN A N 1
ATOM 793 C CA . ASN A 1 106 ? -2.045 5.889 11.552 1.00 96.81 106 ASN A CA 1
ATOM 794 C C . ASN A 1 106 ? -2.846 7.024 12.206 1.00 96.81 106 ASN A C 1
ATOM 796 O O . ASN A 1 106 ? -2.908 7.098 13.432 1.00 96.81 106 ASN A O 1
ATOM 800 N N . ARG A 1 107 ? -3.441 7.928 11.417 1.00 96.00 107 ARG A N 1
ATOM 801 C CA . ARG A 1 107 ? -4.309 8.991 11.946 1.00 96.00 107 ARG A CA 1
ATOM 802 C C . ARG A 1 107 ? -5.566 8.410 12.575 1.00 96.00 107 ARG A C 1
ATOM 804 O O . ARG A 1 107 ? -5.921 8.828 13.671 1.00 96.00 107 ARG A O 1
ATOM 811 N N . TRP A 1 108 ? -6.191 7.439 11.914 1.00 95.56 108 TRP A N 1
ATOM 812 C CA . TRP A 1 108 ? -7.367 6.763 12.443 1.00 95.56 108 TRP A CA 1
ATOM 813 C C . TRP A 1 108 ? -7.053 6.069 13.778 1.00 95.56 108 TRP A C 1
ATOM 815 O O . TRP A 1 108 ? -7.731 6.344 14.764 1.00 95.56 108 TRP A O 1
ATOM 825 N N . MET A 1 109 ? -5.962 5.294 13.860 1.00 95.19 109 MET A N 1
ATOM 826 C CA . MET A 1 109 ? -5.562 4.604 15.099 1.00 95.19 109 MET A CA 1
ATOM 827 C C . MET A 1 109 ? -5.269 5.570 16.253 1.00 95.19 109 MET A C 1
ATOM 829 O O . MET A 1 109 ? -5.597 5.272 17.391 1.00 95.19 109 MET A O 1
ATOM 833 N N . LYS A 1 110 ? -4.682 6.743 15.977 1.00 94.69 110 LYS A N 1
ATOM 834 C CA . LYS A 1 110 ? -4.416 7.777 16.998 1.00 94.69 110 LYS A CA 1
ATOM 835 C C . LYS A 1 110 ? -5.669 8.508 17.488 1.00 94.69 110 LYS A C 1
ATOM 837 O O . LYS A 1 110 ? -5.585 9.239 18.468 1.00 94.69 110 LYS A O 1
ATOM 842 N N . SER A 1 111 ? -6.780 8.395 16.763 1.00 90.25 111 SER A N 1
ATOM 843 C CA . SER A 1 111 ? -8.059 9.023 17.120 1.00 90.25 111 SER A CA 1
ATOM 844 C C . SER A 1 111 ? -8.987 8.107 17.925 1.00 90.25 111 SER A C 1
ATOM 846 O O . SER A 1 111 ? -10.109 8.509 18.235 1.00 90.25 111 SER A O 1
ATOM 848 N N . ARG A 1 112 ? -8.536 6.883 18.222 1.00 78.50 112 ARG A N 1
ATOM 849 C CA . ARG A 1 112 ? -9.191 5.920 19.110 1.00 78.50 112 ARG A CA 1
ATOM 850 C C . ARG A 1 112 ? -8.566 5.989 20.497 1.00 78.50 112 ARG A C 1
ATOM 852 O O . ARG A 1 112 ? -9.342 5.843 21.462 1.00 78.50 112 ARG A O 1
#

Foldseek 3Di:
DDDDPPPPPPPPDQQDQVVLVVDDPVVSLVVLVVLLVVLVVLLVQLPDPPHPLQVSLVVQLVVCVVRVNVQLNVLSVQCNDDDDPSNVVSSVSNSVSSVSVSVSSVVVNVVD

pLDDT: mean 89.51, std 16.56, range [38.16, 98.5]